Protein AF-A0AAV4UHX8-F1 (afdb_monomer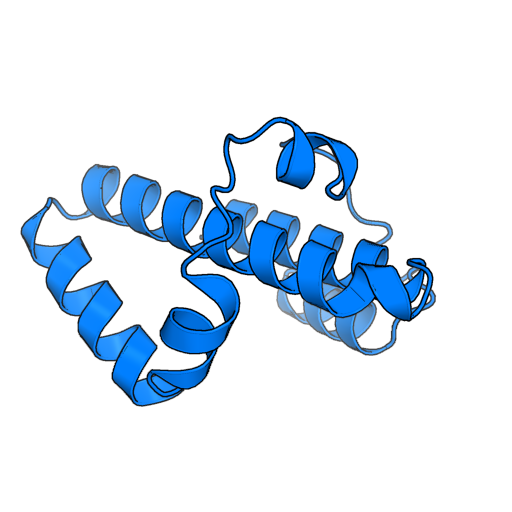)

Radius of gyration: 13.95 Å; Cα contacts (8 Å, |Δi|>4): 118; chains: 1; bounding box: 34×31×31 Å

pLDDT: mean 91.4, std 3.6, range [75.06, 96.5]

Organism: Caerostris extrusa (NCBI:txid172846)

Structure (mmCIF, N/CA/C/O backbone):
data_AF-A0AAV4UHX8-F1
#
_entry.id   AF-A0AAV4UHX8-F1
#
loop_
_atom_site.group_PDB
_atom_site.id
_atom_site.type_symbol
_atom_site.label_atom_id
_atom_site.label_alt_id
_atom_site.label_comp_id
_atom_site.label_asym_id
_atom_site.label_entity_id
_atom_site.label_seq_id
_atom_site.pdbx_PDB_ins_code
_atom_site.Cartn_x
_atom_site.Cartn_y
_atom_site.Cartn_z
_atom_site.occupancy
_atom_site.B_iso_or_equiv
_atom_site.auth_seq_id
_atom_site.auth_comp_id
_atom_site.auth_asym_id
_atom_site.auth_atom_id
_atom_site.pdbx_PDB_model_num
ATOM 1 N N . MET A 1 1 ? -3.007 11.007 7.838 1.00 84.00 1 MET A N 1
ATOM 2 C CA . MET A 1 1 ? -3.294 10.856 6.401 1.00 84.00 1 MET A CA 1
ATOM 3 C C . MET A 1 1 ? -1.991 10.868 5.627 1.00 84.00 1 MET A C 1
ATOM 5 O O . MET A 1 1 ? -1.774 9.962 4.840 1.00 84.00 1 MET A O 1
ATOM 9 N N . ARG A 1 2 ? -1.094 11.819 5.940 1.00 89.44 2 ARG A N 1
ATOM 10 C CA . ARG A 1 2 ? 0.284 11.874 5.431 1.00 89.44 2 ARG A CA 1
ATOM 11 C C . ARG A 1 2 ? 0.989 10.514 5.402 1.00 89.44 2 ARG A C 1
ATOM 13 O O . ARG A 1 2 ? 1.396 10.102 4.329 1.00 89.44 2 ARG A O 1
ATOM 20 N N . ASP A 1 3 ? 1.050 9.790 6.519 1.00 90.50 3 ASP A N 1
ATOM 21 C CA . ASP A 1 3 ? 1.773 8.506 6.569 1.00 90.50 3 ASP A CA 1
ATOM 22 C C . ASP A 1 3 ? 1.194 7.447 5.622 1.00 90.50 3 ASP A C 1
ATOM 24 O O . ASP A 1 3 ? 1.947 6.750 4.951 1.00 90.50 3 ASP A O 1
ATOM 28 N N . CYS A 1 4 ? -0.135 7.368 5.484 1.00 92.50 4 CYS A N 1
ATOM 29 C CA . CYS A 1 4 ? -0.761 6.465 4.514 1.00 92.50 4 CYS A CA 1
ATOM 30 C C . CYS A 1 4 ? -0.449 6.881 3.067 1.00 92.50 4 CYS A C 1
ATOM 32 O O . CYS A 1 4 ? -0.280 6.028 2.203 1.00 92.50 4 CYS A O 1
ATOM 34 N N . MET A 1 5 ? -0.349 8.185 2.790 1.00 91.81 5 MET A N 1
ATOM 35 C CA . MET A 1 5 ? 0.029 8.684 1.464 1.00 91.81 5 MET A CA 1
ATOM 36 C C . MET A 1 5 ? 1.510 8.439 1.151 1.00 91.81 5 MET A C 1
ATOM 38 O O . MET A 1 5 ? 1.838 8.091 0.021 1.00 91.81 5 MET A O 1
ATOM 42 N N . ILE A 1 6 ? 2.396 8.555 2.145 1.00 93.06 6 ILE A N 1
ATOM 43 C CA . ILE A 1 6 ? 3.813 8.167 2.033 1.00 93.06 6 ILE A CA 1
ATOM 44 C C . ILE A 1 6 ? 3.923 6.665 1.738 1.00 93.06 6 ILE A C 1
ATOM 46 O O . ILE A 1 6 ? 4.682 6.235 0.872 1.00 93.06 6 ILE A O 1
ATOM 50 N N . ASP A 1 7 ? 3.118 5.854 2.416 1.00 91.69 7 ASP A N 1
ATOM 51 C CA . ASP A 1 7 ? 3.058 4.413 2.193 1.00 91.69 7 ASP A CA 1
ATOM 52 C C . ASP A 1 7 ? 2.517 4.049 0.790 1.00 91.69 7 ASP A C 1
ATOM 54 O O . ASP A 1 7 ? 2.994 3.112 0.137 1.00 91.69 7 ASP A O 1
ATOM 58 N N . MET A 1 8 ? 1.581 4.846 0.269 1.00 91.88 8 MET A N 1
ATOM 59 C CA . MET A 1 8 ? 1.106 4.740 -1.112 1.00 91.88 8 MET A CA 1
ATOM 60 C C . MET A 1 8 ? 2.185 5.154 -2.123 1.00 91.88 8 MET A C 1
ATOM 62 O O . MET A 1 8 ? 2.381 4.476 -3.131 1.00 91.88 8 MET A O 1
ATOM 66 N N . GLN A 1 9 ? 2.945 6.214 -1.845 1.00 93.50 9 GLN A N 1
ATOM 67 C CA . GLN A 1 9 ? 4.089 6.622 -2.661 1.00 93.50 9 GLN A CA 1
ATOM 68 C C . GLN A 1 9 ? 5.129 5.495 -2.760 1.00 93.50 9 GLN A C 1
ATOM 70 O O . GLN A 1 9 ? 5.551 5.157 -3.865 1.00 93.50 9 GLN A O 1
ATOM 75 N N . MET A 1 10 ? 5.450 4.827 -1.646 1.00 93.94 10 MET A N 1
ATOM 76 C CA . MET A 1 10 ? 6.299 3.624 -1.638 1.00 93.94 10 MET A CA 1
ATOM 77 C C . MET A 1 10 ? 5.759 2.515 -2.544 1.00 93.94 10 MET A C 1
ATOM 79 O O . MET A 1 10 ? 6.521 1.846 -3.243 1.00 93.94 10 MET A O 1
ATOM 83 N N . THR A 1 11 ? 4.441 2.309 -2.542 1.00 93.81 11 THR A N 1
ATOM 84 C CA . THR A 1 11 ? 3.798 1.331 -3.428 1.00 93.81 11 THR A CA 1
ATOM 85 C C . THR A 1 11 ? 4.006 1.713 -4.890 1.00 93.81 11 THR A C 1
ATOM 87 O O . THR A 1 11 ? 4.388 0.861 -5.688 1.00 93.81 11 THR A O 1
ATOM 90 N N . VAL A 1 12 ? 3.817 2.983 -5.256 1.00 94.44 12 VAL A N 1
ATOM 91 C CA . VAL A 1 12 ? 4.024 3.467 -6.632 1.00 94.44 12 VAL A CA 1
ATOM 92 C C . VAL A 1 12 ? 5.475 3.281 -7.083 1.00 94.44 12 VAL A C 1
ATOM 94 O O . VAL A 1 12 ? 5.719 2.811 -8.200 1.00 94.44 12 VAL A O 1
ATOM 97 N N . GLU A 1 13 ? 6.441 3.593 -6.217 1.00 95.06 13 GLU A N 1
ATOM 98 C CA . GLU A 1 13 ? 7.861 3.324 -6.472 1.00 95.06 13 GLU A CA 1
ATOM 99 C C . GLU A 1 13 ? 8.087 1.829 -6.711 1.00 95.06 13 GLU A C 1
ATOM 101 O O . GLU A 1 13 ? 8.627 1.428 -7.745 1.00 95.06 13 GLU A O 1
ATOM 106 N N . LYS A 1 14 ? 7.564 0.985 -5.816 1.00 95.06 14 LYS A N 1
ATOM 107 C CA . LYS A 1 14 ? 7.720 -0.465 -5.912 1.00 95.06 14 LYS A CA 1
ATOM 108 C C . LYS A 1 14 ? 7.075 -1.050 -7.166 1.00 95.06 14 LYS A C 1
ATOM 110 O O . LYS A 1 14 ? 7.662 -1.937 -7.784 1.00 95.06 14 LYS A O 1
ATOM 115 N N . VAL A 1 15 ? 5.891 -0.586 -7.563 1.00 95.00 15 VAL A N 1
ATOM 116 C CA . VAL A 1 15 ? 5.209 -1.021 -8.795 1.00 95.00 15 VAL A CA 1
ATOM 117 C C . VAL A 1 15 ? 6.055 -0.681 -10.021 1.00 95.00 15 VAL A C 1
ATOM 119 O O . VAL A 1 15 ? 6.176 -1.504 -10.928 1.00 95.00 15 VAL A O 1
ATOM 122 N N . SER A 1 16 ? 6.683 0.495 -10.025 1.00 91.50 16 SER A N 1
ATOM 123 C CA . SER A 1 16 ? 7.519 0.961 -11.137 1.00 91.50 16 SER A CA 1
ATOM 124 C C . SER A 1 16 ? 8.776 0.098 -11.316 1.00 91.50 16 SER A C 1
ATOM 126 O O . SER A 1 16 ? 9.207 -0.142 -12.442 1.00 91.50 16 SER A O 1
ATOM 128 N N . GLU A 1 17 ? 9.315 -0.431 -10.217 1.00 92.06 17 GLU A N 1
ATOM 129 C CA . GLU A 1 17 ? 10.483 -1.326 -10.196 1.00 92.06 17 GLU A CA 1
ATOM 130 C C . GLU A 1 17 ? 10.123 -2.815 -10.331 1.00 92.06 17 GLU A C 1
ATOM 132 O O . GLU A 1 17 ? 10.986 -3.656 -10.583 1.00 92.06 17 GLU A O 1
ATOM 137 N N . SER A 1 18 ? 8.850 -3.168 -10.144 1.00 93.31 18 SER A N 1
ATOM 138 C CA . SER A 1 18 ? 8.392 -4.555 -10.200 1.00 93.31 18 SER A CA 1
ATOM 139 C C . SER A 1 18 ? 8.317 -5.067 -11.638 1.00 93.31 18 SER A C 1
ATOM 141 O O . SER A 1 18 ? 7.918 -4.348 -12.565 1.00 93.31 18 SER A O 1
ATOM 143 N N . LYS A 1 19 ? 8.620 -6.362 -11.806 1.00 94.38 19 LYS A N 1
ATOM 144 C CA . LYS A 1 19 ? 8.342 -7.096 -13.048 1.00 94.38 19 LYS A CA 1
ATOM 145 C C . LYS A 1 19 ? 6.861 -6.980 -13.404 1.00 94.38 19 LYS A C 1
ATOM 147 O O . LYS A 1 19 ? 6.013 -6.933 -12.512 1.00 94.38 19 LYS A O 1
ATOM 152 N N . PHE A 1 20 ? 6.561 -6.942 -14.700 1.00 92.69 20 PHE A N 1
ATOM 153 C CA . PHE A 1 20 ? 5.215 -6.671 -15.207 1.00 92.69 20 PHE A CA 1
ATOM 154 C C . PHE A 1 20 ? 4.149 -7.610 -14.618 1.00 92.69 20 PHE A C 1
ATOM 156 O O . PHE A 1 20 ? 3.117 -7.138 -14.149 1.00 92.69 20 PHE A O 1
ATOM 163 N N . ASP A 1 21 ? 4.444 -8.909 -14.533 1.00 93.81 21 ASP A N 1
ATOM 164 C CA . ASP A 1 21 ? 3.568 -9.949 -13.972 1.00 93.81 21 ASP A CA 1
ATOM 165 C C . ASP A 1 21 ? 3.258 -9.760 -12.477 1.00 93.81 21 ASP A C 1
ATOM 167 O O . ASP A 1 21 ? 2.274 -10.292 -11.967 1.00 93.81 21 ASP A O 1
ATOM 171 N N . LYS A 1 22 ? 4.079 -8.986 -11.760 1.00 95.56 22 LYS A N 1
ATOM 172 C CA . LYS A 1 22 ? 3.885 -8.677 -10.339 1.00 95.56 22 LYS A CA 1
ATOM 173 C C . LYS A 1 22 ? 3.207 -7.336 -10.101 1.00 95.56 22 LYS A C 1
ATOM 175 O O . LYS A 1 22 ? 2.740 -7.107 -8.992 1.00 95.56 22 LYS A O 1
ATOM 180 N N . ARG A 1 23 ? 3.109 -6.460 -11.108 1.00 94.75 23 ARG A N 1
ATOM 181 C CA . ARG A 1 23 ? 2.613 -5.084 -10.927 1.00 94.75 23 ARG A CA 1
ATOM 182 C C . ARG A 1 23 ? 1.195 -5.029 -10.381 1.00 94.75 23 ARG A C 1
ATOM 184 O O . ARG A 1 23 ? 0.961 -4.272 -9.447 1.00 94.75 23 ARG A O 1
ATOM 191 N N . VAL A 1 24 ? 0.282 -5.844 -10.914 1.00 94.19 24 VAL A N 1
ATOM 192 C CA . VAL A 1 24 ? -1.113 -5.892 -10.440 1.00 94.19 24 VAL A CA 1
ATOM 193 C C . VAL A 1 24 ? -1.165 -6.346 -8.985 1.00 94.19 24 VAL A C 1
ATOM 195 O O . VAL A 1 24 ? -1.796 -5.687 -8.167 1.00 94.19 24 VAL A O 1
ATOM 198 N N . GLY A 1 25 ? -0.438 -7.412 -8.636 1.00 95.94 25 GLY A N 1
ATOM 199 C CA . GLY A 1 25 ? -0.380 -7.893 -7.258 1.00 95.94 25 GLY A CA 1
ATOM 200 C C . GLY A 1 25 ? 0.203 -6.857 -6.298 1.00 95.94 25 GLY A C 1
ATOM 201 O O . GLY A 1 25 ? -0.391 -6.579 -5.262 1.00 95.94 25 GLY A O 1
ATOM 202 N N . THR A 1 26 ? 1.325 -6.228 -6.661 1.00 96.19 26 THR A N 1
ATOM 203 C CA . THR A 1 26 ? 1.945 -5.160 -5.865 1.00 96.19 26 THR A CA 1
ATOM 204 C C . THR A 1 26 ? 0.992 -3.977 -5.683 1.00 96.19 26 THR A C 1
ATOM 206 O O . THR A 1 26 ? 0.831 -3.493 -4.564 1.00 96.19 26 THR A O 1
ATOM 209 N N . LEU A 1 27 ? 0.331 -3.531 -6.757 1.00 94.62 27 LEU A N 1
ATOM 210 C CA . LEU A 1 27 ? -0.619 -2.422 -6.710 1.00 94.62 27 LEU A CA 1
ATOM 211 C C . LEU A 1 27 ? -1.821 -2.760 -5.825 1.00 94.62 27 LEU A C 1
ATOM 213 O O . LEU A 1 27 ? -2.164 -1.969 -4.954 1.00 94.62 27 LEU A O 1
ATOM 217 N N . CYS A 1 28 ? -2.419 -3.941 -5.995 1.00 95.50 28 CYS A N 1
ATOM 218 C CA . CYS A 1 28 ? -3.559 -4.371 -5.194 1.00 95.50 28 CYS A CA 1
ATOM 219 C C . CYS A 1 28 ? -3.211 -4.518 -3.714 1.00 95.50 28 CYS A C 1
ATOM 221 O O . CYS A 1 28 ? -3.940 -4.018 -2.862 1.00 95.50 28 CYS A O 1
ATOM 223 N N . CYS A 1 29 ? -2.074 -5.133 -3.390 1.00 96.50 29 CYS A N 1
ATOM 224 C CA . CYS A 1 29 ? -1.610 -5.219 -2.009 1.00 96.50 29 CYS A CA 1
ATOM 225 C C . CYS A 1 29 ? -1.415 -3.829 -1.390 1.00 96.50 29 CYS A C 1
ATOM 227 O O . CYS A 1 29 ? -1.826 -3.599 -0.252 1.00 96.50 29 CYS A O 1
ATOM 229 N N . GLY A 1 30 ? -0.796 -2.897 -2.122 1.00 95.06 30 GLY A N 1
ATOM 230 C CA . GLY A 1 30 ? -0.555 -1.545 -1.621 1.00 95.06 30 GLY A CA 1
ATOM 231 C C . GLY A 1 30 ? -1.835 -0.721 -1.494 1.00 95.06 30 GLY A C 1
ATOM 232 O O . GLY A 1 30 ? -2.017 -0.040 -0.492 1.00 95.06 30 GLY A O 1
ATOM 233 N N . PHE A 1 31 ? -2.772 -0.862 -2.435 1.00 93.06 31 PHE A N 1
ATOM 234 C CA . PHE A 1 31 ? -4.096 -0.245 -2.359 1.00 93.06 31 PHE A CA 1
ATOM 235 C C . PHE A 1 31 ? -4.874 -0.723 -1.126 1.00 93.06 31 PHE A C 1
ATOM 237 O O . PHE A 1 31 ? -5.366 0.091 -0.348 1.00 93.06 31 PHE A O 1
ATOM 244 N N . ARG A 1 32 ? -4.916 -2.038 -0.881 1.00 94.19 32 ARG A N 1
ATOM 245 C CA . ARG A 1 32 ? -5.589 -2.605 0.300 1.00 94.19 32 ARG A CA 1
ATOM 246 C C . ARG A 1 32 ? -4.914 -2.164 1.600 1.00 94.19 32 ARG A C 1
ATOM 248 O O . ARG A 1 32 ? -5.596 -1.886 2.582 1.00 94.19 32 ARG A O 1
ATOM 255 N N . ARG A 1 33 ? -3.583 -2.026 1.602 1.00 93.94 33 ARG A N 1
ATOM 256 C CA . ARG A 1 33 ? -2.825 -1.476 2.738 1.00 93.94 33 ARG A CA 1
ATOM 257 C C . ARG A 1 33 ? -3.121 0.010 2.972 1.00 93.94 33 ARG A C 1
ATOM 259 O O . ARG A 1 33 ? -3.222 0.426 4.125 1.00 93.94 33 ARG A O 1
ATOM 266 N N . PHE A 1 34 ? -3.282 0.793 1.907 1.00 92.38 34 PHE A N 1
ATOM 267 C CA . PHE A 1 34 ? -3.668 2.202 1.976 1.00 92.38 34 PHE A CA 1
ATOM 268 C C . PHE A 1 34 ? -5.073 2.374 2.564 1.00 92.38 34 PHE A C 1
ATOM 270 O O . PHE A 1 34 ? -5.231 3.164 3.496 1.00 92.38 34 PHE A O 1
ATOM 277 N N . LEU A 1 35 ? -6.054 1.597 2.087 1.00 91.06 35 LEU A N 1
ATOM 278 C CA . LEU A 1 35 ? -7.411 1.594 2.642 1.00 91.06 35 LEU A CA 1
ATOM 279 C C . LEU A 1 35 ? -7.398 1.230 4.130 1.00 91.06 35 LEU A C 1
ATOM 281 O O . LEU A 1 35 ? -7.887 2.008 4.942 1.00 91.06 35 LEU A O 1
ATOM 285 N N . GLU A 1 36 ? -6.724 0.137 4.512 1.00 92.62 36 GLU A N 1
ATOM 286 C CA . GLU A 1 36 ? -6.600 -0.272 5.921 1.00 92.62 36 GLU A CA 1
ATOM 287 C C . GLU A 1 36 ? -5.978 0.842 6.792 1.00 92.62 36 GLU A C 1
ATOM 289 O O . GLU A 1 36 ? -6.381 1.057 7.937 1.00 92.62 36 GLU A O 1
ATOM 294 N N . CYS A 1 37 ? -4.984 1.568 6.266 1.00 93.75 37 CYS A N 1
ATOM 295 C CA . CYS A 1 37 ? -4.366 2.699 6.960 1.00 93.75 37 CYS A CA 1
ATOM 296 C C . CYS A 1 37 ? -5.338 3.874 7.127 1.00 93.75 37 CYS A C 1
ATOM 298 O O . CYS A 1 37 ? -5.419 4.455 8.213 1.00 93.75 37 CYS A O 1
ATOM 300 N N . GLY A 1 38 ? -6.070 4.214 6.062 1.00 91.88 38 GLY A N 1
ATOM 301 C CA . GLY A 1 38 ? -7.086 5.262 6.060 1.00 91.88 38 GLY A CA 1
ATOM 302 C C . GLY A 1 38 ? -8.212 4.961 7.044 1.00 91.88 38 GLY A C 1
ATOM 303 O O . GLY A 1 38 ? -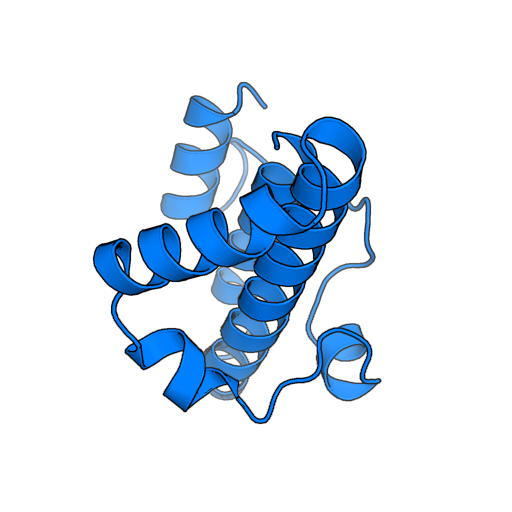8.484 5.782 7.913 1.00 91.88 38 GLY A O 1
ATOM 304 N N . GLU A 1 39 ? -8.790 3.763 6.979 1.00 92.94 39 GLU A N 1
ATOM 305 C CA . GLU A 1 39 ? -9.865 3.309 7.867 1.00 92.94 39 GLU A CA 1
ATOM 306 C C . GLU A 1 39 ? -9.442 3.356 9.335 1.00 92.94 39 GLU A C 1
ATOM 308 O O . GLU A 1 39 ? -10.106 4.001 10.143 1.00 92.94 39 GLU A O 1
ATOM 313 N N . LYS A 1 40 ? -8.286 2.768 9.685 1.00 93.38 40 LYS A N 1
ATOM 314 C CA . LYS A 1 40 ? -7.772 2.795 11.067 1.00 93.38 40 LYS A CA 1
ATOM 315 C C . LYS A 1 40 ? -7.519 4.214 11.560 1.00 93.38 40 LYS A C 1
ATOM 317 O O . LYS A 1 40 ? -7.705 4.499 12.742 1.00 93.38 40 LYS A O 1
ATOM 322 N N . LEU A 1 41 ? -7.042 5.102 10.691 1.00 92.69 41 LEU A N 1
ATOM 323 C CA . LEU A 1 41 ? -6.818 6.495 11.052 1.00 92.69 41 LEU A CA 1
ATOM 324 C C . LEU A 1 41 ? -8.140 7.238 11.273 1.00 92.69 41 LEU A C 1
ATOM 326 O O . LEU A 1 41 ? -8.255 7.971 12.256 1.00 92.69 41 LEU A O 1
ATOM 330 N N . THR A 1 42 ? -9.099 7.066 10.367 1.00 92.94 42 THR A N 1
ATOM 331 C CA . THR A 1 42 ? -10.422 7.689 10.434 1.00 92.94 42 THR A CA 1
ATOM 332 C C . THR A 1 42 ? -11.179 7.197 11.657 1.00 92.94 42 THR A C 1
ATOM 334 O O . THR A 1 42 ? -11.643 8.021 12.434 1.00 92.94 42 THR A O 1
ATOM 337 N N . GLU A 1 43 ? -11.201 5.888 11.917 1.00 94.75 43 GLU A N 1
ATOM 338 C CA . GLU A 1 43 ? -11.843 5.316 13.104 1.00 94.75 43 GLU A CA 1
ATOM 339 C C . GLU A 1 43 ? -11.273 5.926 14.389 1.00 94.75 43 GLU A C 1
ATOM 341 O O . GLU A 1 43 ? -12.016 6.389 15.253 1.00 94.75 43 GLU A O 1
ATOM 346 N N . ARG A 1 44 ? -9.940 6.002 14.492 1.00 94.56 44 ARG A N 1
ATOM 347 C CA . ARG A 1 44 ? -9.257 6.551 15.673 1.00 94.56 44 ARG A CA 1
ATOM 348 C C . ARG A 1 44 ? -9.523 8.034 15.903 1.00 94.56 44 ARG A C 1
ATOM 350 O O . ARG A 1 44 ? -9.465 8.472 17.047 1.00 94.56 44 ARG A O 1
ATOM 357 N N . LYS A 1 45 ? -9.718 8.821 14.842 1.00 93.94 45 LYS A N 1
ATOM 358 C CA . LYS A 1 45 ? -9.850 10.284 14.941 1.00 93.94 45 LYS A CA 1
ATOM 359 C C . LYS A 1 45 ? -11.291 10.777 14.918 1.00 93.94 45 LYS A C 1
ATOM 361 O O . LYS A 1 45 ? -11.571 11.821 15.494 1.00 93.94 45 LYS A O 1
ATOM 366 N N . CYS A 1 46 ? -12.163 10.060 14.225 1.00 93.19 46 CYS A N 1
ATOM 367 C CA . CYS A 1 46 ? -13.497 10.513 13.846 1.00 93.19 46 CYS A CA 1
ATOM 368 C C . CYS A 1 46 ? -14.596 9.509 14.229 1.00 93.19 46 CYS A C 1
ATOM 370 O O . CYS A 1 46 ? -15.769 9.830 14.084 1.00 93.19 46 CYS A O 1
ATOM 372 N N . GLY A 1 47 ? -14.241 8.321 14.733 1.00 94.31 47 GLY A N 1
ATOM 373 C CA . GLY A 1 47 ? -15.191 7.269 15.094 1.00 94.31 47 GLY A CA 1
ATOM 374 C C . GLY A 1 47 ? -15.550 6.344 13.928 1.00 94.31 47 GLY A C 1
ATOM 375 O O . GLY A 1 47 ? -15.174 6.574 12.778 1.00 94.31 47 GLY A O 1
ATOM 376 N N . ARG A 1 48 ? -16.268 5.259 14.243 1.00 92.56 48 ARG A N 1
ATOM 377 C CA . ARG A 1 48 ? -16.606 4.197 13.280 1.00 92.56 48 ARG A CA 1
ATOM 378 C C . ARG A 1 48 ? -17.529 4.679 12.158 1.00 92.56 48 ARG A C 1
ATOM 380 O O . ARG A 1 48 ? -17.294 4.326 11.013 1.00 92.56 48 ARG A O 1
ATOM 387 N N . GLU A 1 49 ? -18.515 5.516 12.466 1.00 91.19 49 GLU A N 1
ATOM 388 C CA . GLU A 1 49 ? -19.474 6.049 11.482 1.00 91.19 49 GLU A CA 1
ATOM 389 C C . GLU A 1 49 ? -18.775 6.807 10.337 1.00 91.19 49 GLU A C 1
ATOM 391 O O . GLU A 1 49 ? -19.114 6.662 9.164 1.00 91.19 49 GLU A O 1
ATOM 396 N N . ALA A 1 50 ? -17.709 7.548 10.655 1.00 92.44 50 ALA A N 1
ATOM 397 C CA . ALA A 1 50 ? -16.920 8.264 9.657 1.00 92.44 50 ALA A CA 1
ATOM 398 C C . ALA A 1 50 ? -16.159 7.329 8.697 1.00 92.44 50 ALA A C 1
ATOM 400 O O . ALA A 1 50 ? -15.809 7.744 7.591 1.00 92.44 50 ALA A O 1
ATOM 401 N N . VAL A 1 51 ? -15.889 6.081 9.097 1.00 91.81 51 VAL A N 1
ATOM 402 C CA 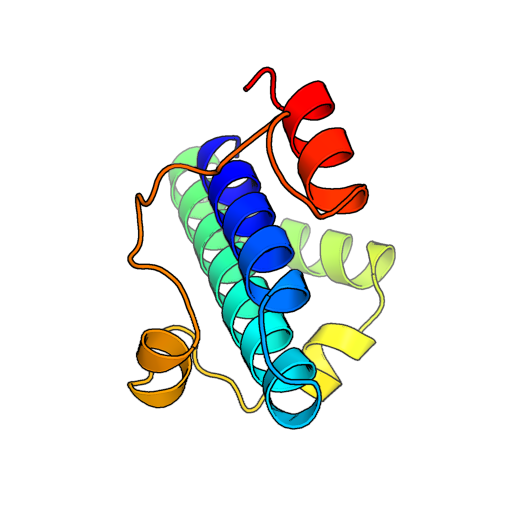. VAL A 1 51 ? -1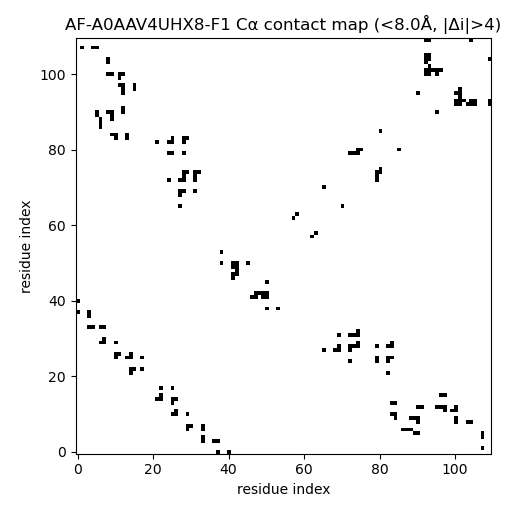5.234 5.084 8.237 1.00 91.81 51 VAL A CA 1
ATOM 403 C C . VAL A 1 51 ? -16.162 4.672 7.100 1.00 91.81 51 VAL A C 1
ATOM 405 O O . VAL A 1 51 ? -15.742 4.697 5.947 1.00 91.81 51 VAL A O 1
ATOM 408 N N . GLU A 1 52 ? -17.422 4.367 7.410 1.00 89.50 52 GLU A N 1
ATOM 4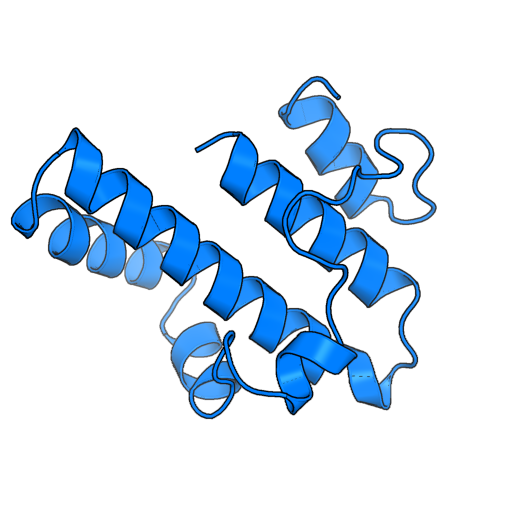09 C CA . GLU A 1 52 ? -18.434 3.933 6.434 1.00 89.50 52 GLU A CA 1
ATOM 410 C C . GLU A 1 52 ? -18.734 5.040 5.414 1.00 89.50 52 GLU A C 1
ATOM 412 O O . GLU A 1 52 ? -18.775 4.807 4.201 1.00 89.50 52 GLU A O 1
ATOM 417 N N . MET A 1 53 ? -18.837 6.284 5.892 1.00 88.50 53 MET A N 1
ATOM 418 C CA . MET A 1 53 ? -18.958 7.446 5.012 1.00 88.50 53 MET A CA 1
ATOM 419 C C . MET A 1 53 ? -17.712 7.612 4.126 1.00 88.50 53 MET A C 1
ATOM 421 O O . MET A 1 53 ? -17.827 7.886 2.932 1.00 88.50 53 MET A O 1
ATOM 425 N N . GLY A 1 54 ? -16.515 7.428 4.690 1.00 85.38 54 GLY A N 1
ATOM 426 C CA . GLY A 1 54 ? -15.255 7.522 3.953 1.00 85.38 54 GLY A CA 1
ATOM 427 C C . GLY A 1 54 ? -15.113 6.468 2.853 1.00 85.38 54 GLY A C 1
ATOM 428 O O . GLY A 1 54 ? -14.651 6.798 1.761 1.00 85.38 54 GLY A O 1
ATOM 429 N N . GLN A 1 55 ? -15.544 5.232 3.113 1.00 84.94 55 GLN A N 1
ATOM 430 C CA . GLN A 1 55 ? -15.581 4.152 2.122 1.00 84.94 55 GLN A CA 1
ATOM 431 C C . GLN A 1 55 ? -16.515 4.506 0.962 1.00 84.94 55 GLN A C 1
ATOM 433 O O . GLN A 1 55 ? -16.078 4.496 -0.186 1.00 84.94 55 GLN A O 1
ATOM 438 N N . THR A 1 56 ? -17.734 4.960 1.266 1.00 85.50 56 THR A N 1
ATOM 439 C CA . THR A 1 56 ? -18.707 5.385 0.247 1.00 85.50 56 THR A CA 1
ATOM 440 C C . THR A 1 56 ? -18.152 6.510 -0.640 1.00 85.50 56 THR A C 1
ATOM 442 O O . THR A 1 56 ? -18.278 6.481 -1.863 1.00 85.50 56 THR A O 1
ATOM 445 N N . ILE A 1 57 ? -17.492 7.514 -0.049 1.00 86.06 57 ILE A N 1
ATOM 446 C CA . ILE A 1 57 ? -16.873 8.614 -0.811 1.00 86.06 57 ILE A CA 1
ATOM 447 C C . ILE A 1 57 ? -15.727 8.100 -1.693 1.00 86.06 57 ILE A C 1
ATOM 449 O O . ILE A 1 57 ? -15.586 8.541 -2.835 1.00 86.06 57 ILE A O 1
ATOM 453 N N . ALA A 1 58 ? -14.903 7.182 -1.181 1.00 83.12 58 ALA A N 1
ATOM 454 C CA . ALA A 1 58 ? -13.809 6.596 -1.948 1.00 83.12 58 ALA A CA 1
ATOM 455 C C . ALA A 1 58 ? -14.338 5.805 -3.155 1.00 83.12 58 ALA A C 1
ATOM 457 O O . ALA A 1 58 ? -13.861 6.010 -4.269 1.00 83.12 58 ALA A O 1
ATOM 458 N N . GLU A 1 59 ? -15.362 4.979 -2.961 1.00 84.56 59 GLU A N 1
ATOM 459 C CA . GLU A 1 59 ? -16.032 4.213 -4.018 1.00 84.56 59 GLU A CA 1
ATOM 460 C C . GLU A 1 59 ? -16.616 5.116 -5.108 1.00 84.56 59 GLU A C 1
ATOM 462 O O . GLU A 1 59 ? -16.409 4.876 -6.298 1.00 84.56 59 GLU A O 1
ATOM 467 N N . LEU A 1 60 ? -17.250 6.229 -4.731 1.00 85.62 60 LEU A N 1
ATOM 468 C CA . LEU A 1 60 ? -17.742 7.219 -5.693 1.00 85.62 60 LEU A CA 1
ATOM 469 C C . LEU A 1 60 ? -16.611 7.900 -6.482 1.00 85.62 60 LEU A C 1
ATOM 471 O O . LEU A 1 6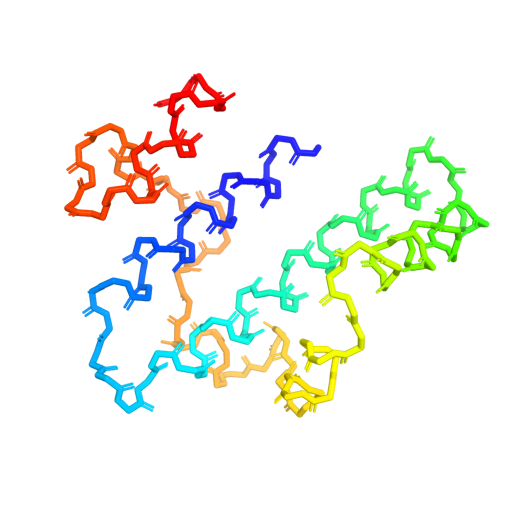0 ? -16.804 8.257 -7.644 1.00 85.62 60 LEU A O 1
ATOM 475 N N . ALA A 1 61 ? -15.436 8.085 -5.875 1.00 83.44 61 ALA A N 1
ATOM 476 C CA . ALA A 1 61 ? -14.312 8.781 -6.498 1.00 83.44 61 ALA A CA 1
ATOM 477 C C . ALA A 1 61 ? -13.500 7.901 -7.464 1.00 83.44 61 ALA A C 1
ATOM 479 O O . ALA A 1 61 ? -13.058 8.384 -8.507 1.00 83.44 61 ALA A O 1
ATOM 480 N N . VAL A 1 62 ? -13.271 6.628 -7.122 1.00 81.88 62 VAL A N 1
ATOM 481 C CA . VAL A 1 62 ? -12.427 5.702 -7.908 1.00 81.88 62 VAL A CA 1
ATOM 482 C C . VAL A 1 62 ? -13.186 4.528 -8.526 1.00 81.88 62 VAL A C 1
ATOM 484 O O . VAL A 1 62 ? -12.564 3.713 -9.211 1.00 81.88 62 VAL A O 1
ATOM 487 N N . THR A 1 63 ? -14.515 4.484 -8.379 1.00 86.88 63 THR A N 1
ATOM 488 C CA . THR A 1 63 ? -15.408 3.362 -8.732 1.00 86.88 63 THR A CA 1
ATOM 489 C C . THR A 1 63 ? -15.173 2.108 -7.881 1.00 86.88 63 THR A C 1
ATOM 491 O O . THR A 1 63 ? -14.189 2.006 -7.152 1.00 86.88 63 THR A O 1
ATOM 494 N N . GLU A 1 64 ? -16.030 1.097 -8.047 1.00 85.31 64 GLU A N 1
ATOM 495 C CA . GLU A 1 64 ? -15.857 -0.239 -7.450 1.00 85.31 64 GLU A CA 1
ATOM 496 C C . GLU A 1 64 ? -14.721 -1.065 -8.073 1.00 85.31 64 GLU A C 1
ATOM 498 O O . GLU A 1 64 ? -14.377 -2.140 -7.577 1.00 85.31 64 GLU A O 1
ATOM 503 N N . LEU A 1 65 ? -14.126 -0.613 -9.184 1.00 87.19 65 LEU A N 1
ATOM 504 C CA . LEU A 1 65 ? -13.160 -1.418 -9.934 1.00 87.19 65 LEU A CA 1
ATOM 505 C C . LEU A 1 65 ? -11.961 -1.877 -9.077 1.00 87.19 65 LEU A C 1
ATOM 507 O O . LEU A 1 65 ? -11.640 -3.069 -9.120 1.00 87.19 65 LEU A O 1
ATOM 511 N N . PRO A 1 66 ? -11.312 -1.019 -8.263 1.00 86.88 66 PRO A N 1
ATOM 512 C CA . PRO A 1 66 ? -10.234 -1.463 -7.385 1.00 86.88 66 PRO A CA 1
ATOM 513 C C . PRO A 1 66 ? -10.701 -2.493 -6.350 1.00 86.88 66 PRO A C 1
ATOM 515 O O . PRO A 1 66 ? -9.974 -3.449 -6.084 1.00 86.88 66 PRO A O 1
ATOM 518 N N . ASN A 1 67 ? -11.914 -2.346 -5.808 1.00 86.12 67 ASN A N 1
ATOM 519 C CA . ASN A 1 67 ? -12.486 -3.306 -4.863 1.00 86.12 67 ASN A CA 1
ATOM 520 C C . ASN A 1 67 ? -12.664 -4.677 -5.518 1.00 86.12 67 ASN A C 1
ATOM 522 O O . ASN A 1 67 ? -12.235 -5.678 -4.950 1.00 86.12 67 ASN A O 1
ATOM 526 N N . VAL A 1 68 ? -13.205 -4.726 -6.738 1.00 90.56 68 VAL A N 1
ATOM 527 C CA . VAL A 1 68 ? -13.424 -5.975 -7.483 1.00 90.56 68 VAL A CA 1
ATOM 528 C C . VAL A 1 68 ? -12.103 -6.634 -7.881 1.00 90.56 68 VAL A C 1
ATOM 530 O O . VAL A 1 68 ? -11.901 -7.822 -7.630 1.00 90.56 68 VAL A O 1
ATOM 533 N N . VAL A 1 69 ? -11.174 -5.884 -8.477 1.00 93.25 69 VAL A N 1
ATOM 534 C CA . VAL A 1 69 ? -9.901 -6.440 -8.970 1.00 93.25 69 VAL A CA 1
ATOM 535 C C . VAL A 1 69 ? -8.996 -6.873 -7.816 1.00 93.25 69 VAL A C 1
ATOM 537 O O . VAL A 1 69 ? -8.300 -7.882 -7.921 1.00 93.25 69 VAL A O 1
ATOM 540 N N . CYS A 1 70 ? -9.022 -6.145 -6.699 1.00 94.25 70 CYS A N 1
ATOM 541 C CA . CYS A 1 70 ? -8.130 -6.385 -5.572 1.00 94.25 70 CYS A CA 1
ATOM 542 C C . CYS A 1 70 ? -8.778 -7.152 -4.406 1.00 94.25 70 CYS A C 1
ATOM 544 O O . CYS A 1 70 ? -8.129 -7.315 -3.370 1.00 94.25 70 CYS A O 1
ATOM 546 N N . HIS A 1 71 ? -10.017 -7.647 -4.548 1.00 91.31 71 HIS A N 1
ATOM 547 C CA . HIS A 1 71 ? -10.776 -8.266 -3.449 1.00 91.31 71 HIS A CA 1
ATOM 548 C C . HIS A 1 71 ? -10.015 -9.412 -2.761 1.00 91.31 71 HIS A C 1
ATOM 550 O O . HIS A 1 71 ? -10.028 -9.508 -1.533 1.00 91.31 71 HIS A O 1
ATOM 556 N N . SER A 1 72 ? -9.311 -10.239 -3.542 1.00 93.00 72 SER A N 1
ATOM 557 C CA . SER A 1 72 ? -8.591 -11.428 -3.075 1.00 93.00 72 SER A CA 1
ATOM 558 C C . SER A 1 72 ? -7.236 -11.124 -2.427 1.00 93.00 72 SER A C 1
ATOM 560 O O . SER A 1 72 ? -6.566 -12.037 -1.948 1.00 93.00 72 SER A O 1
ATOM 562 N N . PHE A 1 73 ? -6.790 -9.866 -2.439 1.00 94.19 73 PHE A N 1
ATOM 563 C CA . PHE A 1 73 ? -5.511 -9.465 -1.862 1.00 94.19 73 PHE A CA 1
ATOM 564 C C . PHE A 1 73 ? -5.715 -9.010 -0.416 1.00 94.19 73 PHE A C 1
ATOM 566 O O . PHE A 1 73 ? -6.214 -7.915 -0.153 1.00 94.19 73 PHE A O 1
ATOM 573 N N . ASP A 1 74 ? -5.303 -9.855 0.529 1.00 93.31 74 ASP A N 1
ATOM 574 C CA . ASP A 1 74 ? -5.211 -9.492 1.945 1.00 93.31 74 ASP A CA 1
ATOM 575 C C . ASP A 1 74 ? -3.873 -8.769 2.210 1.00 93.31 74 ASP A C 1
ATOM 577 O O . ASP A 1 74 ? -2.811 -9.384 2.041 1.00 93.31 74 ASP A O 1
ATOM 581 N N . PRO A 1 75 ? -3.879 -7.496 2.657 1.00 90.69 75 PRO A N 1
ATOM 582 C CA . PRO A 1 75 ? -2.658 -6.730 2.910 1.00 90.69 75 PRO A CA 1
ATOM 583 C C . PRO A 1 75 ? -1.781 -7.316 4.029 1.00 90.69 75 PRO A C 1
ATOM 585 O O . PRO A 1 75 ? -0.590 -7.004 4.097 1.00 90.69 75 PRO A O 1
ATOM 588 N N . ASN A 1 76 ? -2.331 -8.178 4.890 1.00 91.50 76 ASN A N 1
ATOM 589 C CA . ASN A 1 76 ? -1.612 -8.839 5.978 1.00 91.50 76 ASN A CA 1
ATOM 590 C C . ASN A 1 76 ? -1.118 -10.253 5.613 1.00 91.50 76 ASN A C 1
ATOM 592 O O . ASN A 1 76 ? -0.343 -10.846 6.378 1.00 91.50 76 ASN A O 1
ATOM 596 N N . SER A 1 77 ? -1.488 -10.765 4.436 1.00 94.88 77 SER A N 1
ATOM 597 C CA . SER A 1 77 ? -1.026 -12.054 3.916 1.00 94.88 77 SER A CA 1
ATOM 598 C C . SER A 1 77 ? 0.484 -12.078 3.658 1.00 94.88 77 SER A C 1
ATOM 600 O O . SER A 1 77 ? 1.113 -11.060 3.350 1.00 94.88 77 SER A O 1
ATOM 602 N N . ASN A 1 78 ? 1.082 -13.272 3.715 1.00 95.31 78 ASN A N 1
ATOM 603 C CA . ASN A 1 78 ? 2.499 -13.456 3.382 1.00 95.31 78 ASN A CA 1
ATOM 604 C C . ASN A 1 78 ? 2.801 -13.088 1.920 1.00 95.31 78 ASN A C 1
ATOM 606 O O . ASN A 1 78 ? 3.864 -12.542 1.635 1.00 95.31 78 ASN A O 1
ATOM 610 N N . SER A 1 79 ? 1.851 -13.312 1.006 1.00 93.19 79 SER A N 1
ATOM 611 C CA . SER A 1 79 ? 1.958 -12.901 -0.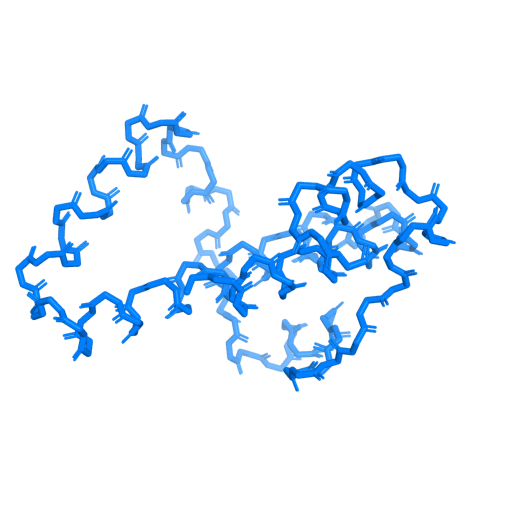397 1.00 93.19 79 SER A CA 1
ATOM 612 C C . SER A 1 79 ? 2.088 -11.388 -0.552 1.00 93.19 79 SER A C 1
ATOM 614 O O . SER A 1 79 ? 2.983 -10.930 -1.257 1.00 93.19 79 SER A O 1
ATOM 616 N N . CYS A 1 80 ? 1.257 -10.596 0.134 1.00 94.50 80 CYS A N 1
ATOM 617 C CA . CYS A 1 80 ? 1.353 -9.139 0.047 1.00 94.50 80 CYS A CA 1
ATOM 618 C C . CYS A 1 80 ? 2.584 -8.589 0.768 1.00 94.50 80 CYS A C 1
ATOM 620 O O . CYS A 1 80 ? 3.241 -7.685 0.250 1.00 94.50 80 CYS A O 1
ATOM 622 N N . LYS A 1 81 ? 2.960 -9.178 1.909 1.00 93.81 81 LYS A N 1
ATOM 623 C CA . LYS A 1 81 ? 4.200 -8.826 2.617 1.00 93.81 81 LYS A CA 1
ATOM 624 C C . LYS A 1 81 ? 5.453 -9.074 1.772 1.00 93.81 81 LYS A C 1
ATOM 626 O O . LYS A 1 81 ? 6.407 -8.320 1.896 1.00 93.81 81 LYS A O 1
ATOM 631 N N . ALA A 1 82 ? 5.448 -10.088 0.905 1.00 93.69 82 ALA A N 1
ATOM 632 C CA . ALA A 1 82 ? 6.558 -10.361 -0.010 1.00 93.69 82 ALA A CA 1
ATOM 633 C C . ALA A 1 82 ? 6.629 -9.382 -1.200 1.00 93.69 82 ALA A C 1
ATOM 635 O O . ALA A 1 82 ? 7.698 -9.197 -1.782 1.00 93.69 82 ALA A O 1
ATOM 636 N N . LEU A 1 83 ? 5.504 -8.768 -1.584 1.00 94.62 83 LEU A N 1
ATOM 637 C CA . LEU A 1 83 ? 5.427 -7.840 -2.720 1.00 94.62 83 LEU A CA 1
ATOM 638 C C . LEU A 1 83 ? 5.689 -6.384 -2.325 1.00 94.62 83 LEU A C 1
ATOM 640 O O . LEU A 1 83 ? 6.180 -5.603 -3.144 1.00 94.62 83 LEU A O 1
ATOM 644 N N . LEU A 1 84 ? 5.370 -6.019 -1.084 1.00 93.00 84 LEU A N 1
ATOM 645 C CA . LEU A 1 84 ? 5.466 -4.650 -0.597 1.00 93.00 84 LEU A CA 1
ATOM 646 C C . LEU A 1 84 ? 6.726 -4.408 0.240 1.00 93.00 84 LEU A C 1
ATOM 648 O O . LEU A 1 84 ? 7.195 -5.306 0.938 1.00 93.00 84 LEU A O 1
ATOM 652 N N . PRO A 1 85 ? 7.246 -3.170 0.249 1.00 91.38 85 PRO A N 1
ATOM 653 C CA . PRO A 1 85 ? 8.230 -2.757 1.239 1.00 91.38 85 PRO A CA 1
ATOM 654 C C . PRO A 1 85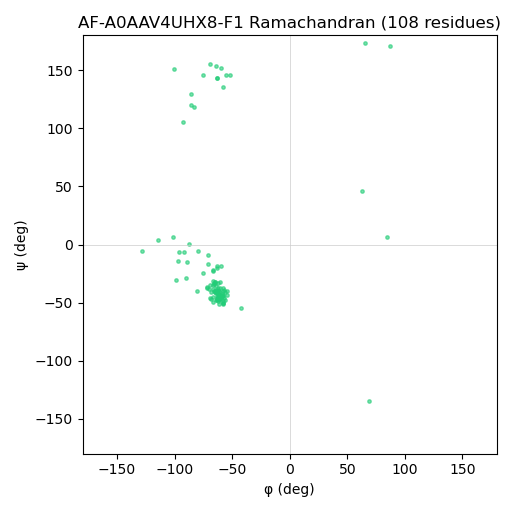 ? 7.665 -2.890 2.665 1.00 91.38 85 PRO A C 1
ATOM 656 O O . PRO A 1 85 ? 6.451 -2.723 2.853 1.00 91.38 85 PRO A O 1
ATOM 659 N N . PRO A 1 86 ? 8.514 -3.119 3.684 1.00 90.38 86 PRO A N 1
ATOM 660 C CA . PRO A 1 86 ? 8.093 -3.095 5.082 1.00 90.38 86 PRO A CA 1
ATOM 661 C C . PRO A 1 86 ? 7.346 -1.801 5.442 1.00 90.38 86 PRO A C 1
ATOM 663 O O . PRO A 1 86 ? 7.665 -0.725 4.927 1.00 90.38 86 PRO A O 1
ATOM 666 N N . LYS A 1 87 ? 6.355 -1.889 6.338 1.00 86.25 87 LYS A N 1
ATOM 667 C CA . LYS A 1 87 ? 5.655 -0.698 6.854 1.00 86.25 87 LYS A CA 1
ATOM 668 C C . LYS A 1 87 ? 6.680 0.250 7.499 1.00 86.25 87 LYS A C 1
ATOM 670 O O . LYS A 1 87 ? 7.548 -0.207 8.236 1.00 86.25 87 LYS A O 1
ATOM 675 N N . GLY A 1 88 ? 6.574 1.549 7.214 1.00 85.50 88 GLY A N 1
ATOM 676 C CA . GLY A 1 88 ? 7.511 2.569 7.709 1.00 85.50 88 GLY A CA 1
ATOM 677 C C . GLY A 1 88 ? 8.790 2.744 6.882 1.00 85.50 88 GLY A C 1
ATOM 678 O O . GLY A 1 88 ? 9.669 3.493 7.294 1.00 85.50 88 GLY A O 1
ATOM 679 N N . SER A 1 89 ? 8.907 2.082 5.726 1.00 89.81 89 SER A N 1
ATOM 680 C CA . SER A 1 89 ? 10.007 2.342 4.787 1.00 89.81 89 SER A CA 1
ATOM 681 C C . SER A 1 89 ? 9.957 3.775 4.247 1.00 89.81 89 SER A C 1
ATOM 683 O O . SER A 1 89 ? 8.877 4.299 3.968 1.00 89.81 89 SER A O 1
ATOM 685 N N . THR A 1 90 ? 11.127 4.378 4.049 1.00 90.25 90 THR A N 1
ATOM 686 C CA . THR A 1 90 ? 11.257 5.735 3.505 1.00 90.25 90 THR A CA 1
ATOM 687 C C . THR A 1 90 ? 11.254 5.720 1.970 1.00 90.25 90 THR A C 1
ATOM 689 O O . THR A 1 90 ? 12.040 4.962 1.392 1.00 90.25 90 THR A O 1
ATOM 692 N N . PRO A 1 91 ? 10.425 6.547 1.300 1.00 91.31 91 PRO A N 1
ATOM 693 C CA . PRO A 1 91 ? 10.433 6.674 -0.158 1.00 91.31 91 PRO A CA 1
ATOM 694 C C . PRO A 1 91 ? 11.690 7.349 -0.675 1.00 91.31 91 PRO A C 1
ATOM 696 O O . PRO A 1 91 ? 12.319 8.152 0.015 1.00 91.31 91 PRO A O 1
ATOM 699 N N . LYS A 1 92 ? 12.025 7.052 -1.933 1.00 92.56 92 LYS A N 1
ATOM 700 C CA . LYS A 1 92 ? 13.063 7.781 -2.672 1.00 92.56 92 LYS A CA 1
ATOM 701 C C . LYS A 1 92 ? 12.649 9.226 -2.940 1.00 92.56 92 LYS A C 1
ATOM 703 O O . LYS A 1 92 ? 13.505 10.073 -3.192 1.00 92.56 92 LYS A O 1
ATOM 708 N N . GLY A 1 93 ? 11.349 9.515 -2.913 1.00 90.06 93 GLY A N 1
ATOM 709 C CA . GLY A 1 93 ? 10.853 10.880 -3.011 1.00 90.06 93 GLY A CA 1
ATOM 710 C C . GLY A 1 93 ? 11.094 11.460 -4.400 1.00 90.06 93 GLY A C 1
ATOM 711 O O . GLY A 1 93 ? 10.887 10.805 -5.427 1.00 90.06 93 GLY A O 1
ATOM 712 N N . THR A 1 94 ? 11.591 12.693 -4.435 1.00 90.88 94 THR A N 1
ATOM 713 C CA . THR A 1 94 ? 11.967 13.391 -5.676 1.00 90.88 94 THR A CA 1
ATOM 714 C C . THR A 1 94 ? 13.052 12.674 -6.493 1.00 90.88 94 THR A C 1
ATOM 716 O O . THR A 1 94 ? 13.158 12.916 -7.696 1.00 90.88 94 THR A O 1
ATOM 719 N N . GLN A 1 95 ? 13.804 11.745 -5.890 1.0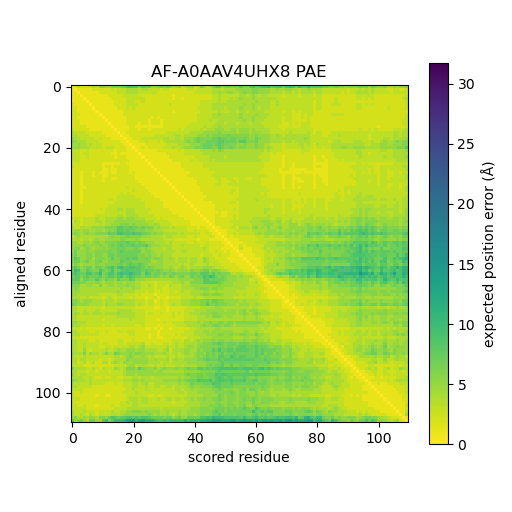0 91.06 95 GLN A N 1
ATOM 720 C CA . GLN A 1 95 ? 14.833 10.940 -6.562 1.00 91.06 95 GLN A CA 1
ATOM 721 C C . GLN A 1 95 ? 14.288 9.652 -7.202 1.00 91.06 95 GLN A C 1
ATOM 723 O O . GLN A 1 95 ? 15.047 8.874 -7.782 1.00 91.06 95 GLN A O 1
ATOM 728 N N . SER A 1 96 ? 12.982 9.390 -7.102 1.00 91.81 96 SER A N 1
ATOM 729 C CA . SER A 1 96 ? 12.372 8.215 -7.722 1.00 91.81 96 SER A CA 1
ATOM 730 C C . SER A 1 96 ? 12.479 8.241 -9.251 1.00 91.81 96 SER A C 1
ATOM 732 O O . SER A 1 96 ? 12.315 9.279 -9.895 1.00 91.81 96 SER A O 1
ATOM 734 N N . SER A 1 97 ? 12.682 7.068 -9.856 1.00 91.12 97 SER A N 1
ATOM 735 C CA . SER A 1 97 ? 12.602 6.890 -11.312 1.00 91.12 97 SER A CA 1
ATOM 736 C C . SER A 1 97 ? 11.165 6.980 -11.841 1.00 91.12 97 SER A C 1
ATOM 738 O O . SER A 1 97 ? 10.954 7.183 -13.037 1.00 91.12 97 SER A O 1
ATOM 740 N N . SER A 1 98 ? 10.165 6.856 -10.963 1.00 92.25 98 SER A N 1
ATOM 741 C CA . SER A 1 98 ? 8.752 6.962 -11.311 1.00 92.25 98 SER A CA 1
ATOM 742 C C . SER A 1 98 ? 8.291 8.414 -11.292 1.00 92.25 98 SER A C 1
ATOM 744 O O . SER A 1 98 ? 8.307 9.070 -10.251 1.00 92.25 98 SER A O 1
ATOM 746 N N . GLN A 1 99 ? 7.805 8.914 -12.432 1.00 93.25 99 GLN A N 1
ATOM 747 C CA . GLN A 1 99 ? 7.258 10.272 -12.516 1.00 93.25 99 GLN A CA 1
ATOM 748 C C . GLN A 1 99 ? 6.091 10.479 -11.543 1.00 93.25 99 GLN A C 1
ATOM 750 O O . GLN A 1 99 ? 6.024 11.517 -10.889 1.00 93.25 99 GLN A O 1
ATOM 755 N N . LEU A 1 100 ? 5.222 9.472 -11.397 1.00 90.62 100 LEU A N 1
ATOM 756 C CA . LEU A 1 100 ? 4.095 9.523 -10.469 1.00 90.62 100 LEU A CA 1
ATOM 757 C C . LEU A 1 100 ? 4.564 9.583 -9.009 1.00 90.62 100 LEU A C 1
ATOM 759 O O . LEU A 1 100 ? 4.028 10.369 -8.234 1.00 90.62 100 LEU A O 1
ATOM 763 N N . ALA A 1 101 ? 5.593 8.816 -8.637 1.00 91.56 101 ALA A N 1
ATOM 764 C CA . ALA A 1 101 ? 6.145 8.881 -7.285 1.00 91.56 101 ALA A CA 1
ATOM 765 C C . ALA A 1 101 ? 6.759 10.252 -6.973 1.00 91.56 101 ALA A C 1
ATOM 767 O O . ALA A 1 101 ? 6.562 10.760 -5.874 1.00 91.56 101 ALA A O 1
ATOM 768 N N . ARG A 1 102 ? 7.443 10.885 -7.937 1.00 94.25 102 ARG A N 1
ATOM 769 C CA . ARG A 1 102 ? 7.968 12.250 -7.755 1.00 94.25 102 ARG A CA 1
ATOM 770 C C . ARG A 1 102 ? 6.853 13.285 -7.612 1.00 94.25 102 ARG A C 1
ATOM 772 O O . ARG A 1 102 ? 6.976 14.182 -6.788 1.00 94.25 102 ARG A O 1
ATOM 779 N N . LEU A 1 103 ? 5.771 13.159 -8.388 1.00 92.94 103 LEU A N 1
ATOM 780 C CA . LEU A 1 103 ? 4.597 14.032 -8.258 1.00 92.94 103 LEU A CA 1
ATOM 781 C C . LEU A 1 103 ? 3.973 13.911 -6.863 1.00 92.94 103 LEU A C 1
ATOM 783 O O . LEU A 1 103 ? 3.691 14.924 -6.226 1.00 92.94 103 LEU A O 1
ATOM 787 N N . LEU A 1 104 ? 3.817 12.679 -6.367 1.00 90.44 104 LEU A N 1
ATOM 788 C CA . LEU A 1 104 ? 3.369 12.430 -4.997 1.00 90.44 104 LEU A CA 1
ATOM 789 C C . LEU A 1 104 ? 4.339 13.033 -3.974 1.00 90.44 104 LEU A C 1
ATOM 791 O O . LEU A 1 104 ? 3.884 13.659 -3.024 1.00 90.44 104 LEU A O 1
ATOM 795 N N . ALA A 1 105 ? 5.649 12.919 -4.200 1.00 91.69 105 ALA A N 1
ATOM 796 C CA . ALA A 1 105 ? 6.665 13.496 -3.323 1.00 91.69 105 ALA A CA 1
ATOM 797 C C . ALA A 1 105 ? 6.507 15.016 -3.181 1.00 91.69 105 ALA A C 1
ATOM 799 O O . ALA A 1 105 ? 6.406 15.552 -2.078 1.00 91.69 105 ALA A O 1
ATOM 800 N N . THR A 1 106 ? 6.360 15.706 -4.317 1.00 92.31 106 THR A N 1
ATOM 801 C CA . THR A 1 106 ? 6.112 17.152 -4.352 1.00 92.31 106 THR A CA 1
ATOM 802 C C . THR A 1 106 ? 4.823 17.526 -3.619 1.00 92.31 106 THR A C 1
ATOM 804 O O . THR A 1 106 ? 4.831 18.462 -2.823 1.00 92.31 106 THR A O 1
ATOM 807 N N . ALA A 1 107 ? 3.731 16.783 -3.828 1.00 89.38 107 ALA A N 1
ATOM 808 C CA . ALA A 1 107 ? 2.458 17.039 -3.151 1.00 89.38 107 ALA A CA 1
ATOM 809 C C . ALA A 1 107 ? 2.519 16.789 -1.631 1.00 89.38 107 ALA A C 1
ATOM 811 O O . ALA A 1 107 ? 1.817 17.447 -0.865 1.00 89.38 107 ALA A O 1
ATOM 812 N N . LEU A 1 108 ? 3.351 15.842 -1.185 1.00 89.31 108 LEU A N 1
ATOM 813 C CA . LEU A 1 108 ? 3.508 15.462 0.224 1.00 89.31 108 LEU A CA 1
ATOM 814 C C . LEU A 1 108 ? 4.623 16.230 0.952 1.00 89.31 108 LEU A C 1
ATOM 816 O O . LEU A 1 108 ? 4.760 16.087 2.175 1.00 89.31 108 LEU A O 1
ATOM 820 N N . GLY A 1 109 ? 5.401 17.034 0.223 1.00 86.81 109 GLY A N 1
ATOM 821 C CA . GLY A 1 109 ? 6.537 17.786 0.747 1.00 86.81 109 GLY A CA 1
ATOM 822 C C . GLY A 1 109 ? 7.640 16.878 1.291 1.00 86.81 109 GLY A C 1
ATOM 823 O O . GLY A 1 109 ? 8.091 17.094 2.420 1.00 86.81 109 GLY A O 1
ATOM 824 N N . ASN A 1 110 ? 8.009 15.831 0.541 1.00 75.06 110 ASN A N 1
ATOM 825 C CA . ASN A 1 110 ? 9.117 14.921 0.857 1.00 75.06 110 ASN A CA 1
ATOM 826 C C . ASN A 1 110 ? 10.010 14.607 -0.355 1.00 75.06 110 ASN A C 1
ATOM 828 O O . ASN A 1 110 ? 9.645 14.957 -1.500 1.00 75.06 110 ASN A O 1
#

Nearest PDB structures (foldseek):
  8acy-assembly1_D  TM=5.293E-01  e=8.370E+00  Vibrio cholerae
  6zkd-assembly1_J  TM=3.960E-01  e=7.556E+00  Ovis aries

Solvent-accessible surface area (backbone atoms only — not comparable to full-atom values): 6039 Å² total; per-residue (Å²): 110,66,68,38,51,50,54,40,35,40,34,49,43,48,32,68,73,40,58,76,92,45,26,65,59,30,47,27,18,35,51,42,42,31,50,56,44,48,43,57,50,37,32,75,75,63,34,65,71,50,29,60,54,49,51,55,54,47,36,73,74,66,44,61,59,61,57,67,77,27,63,89,42,51,46,87,38,71,71,29,54,73,58,45,80,66,89,88,66,82,62,66,24,68,73,40,91,34,69,66,25,23,53,48,13,62,76,69,74,80

Secondary structure (DSSP, 8-state):
-HHHHHHHHHHHHHHHHS-HHHHHHHHHHHHHHHHHHHHHHHHHHH-HHHHHHHHHHHHHHH-SHHHHHHTT--TTSHHHHHHSPPTTPPP-GGG-S-HHHHHHHHHHT-

Mean predicted aligned error: 3.74 Å

Foldseek 3Di:
DLLLLQLLLQLLLLLVVDDPVCNLVSNLLSVLVSLVVVLVVCCVPPNNVSNVVVVVVVCVVPNCVSCVSNVPHDNPDPSNVVSGDPRPDGDPACNGPDPVSVVSSVVSVD

Sequence (110 aa):
MRDCMIDMQMTVEKVSESKFDKRVGTLCCGFRRFLECGEKLTERKCGREAVEMGQTIAELAVTELPNVVCHSFDPNSNSCKALLPPKGSTPKGTQSSSQLARLLATALGN